Protein AF-A0A8T4M068-F1 (afdb_monomer_lite)

Foldseek 3Di:
DKKKKFKDFDDPDPVRSVVSVVVLVVVVVVPPADPPWDDDPGMIMHDPVCVVVVVVSVVVCVPGMDIDMDDDPDDDDD

Secondary structure (DSSP, 8-state):
-EEEEEEEE--SSHHHHHHHHHHHHHHHHHS---TT-EE-SSEEEEEGGGHHHHHHHHHHTTTTEEEEEEEES-----

Sequence (78 aa):
MQILYLYDLKA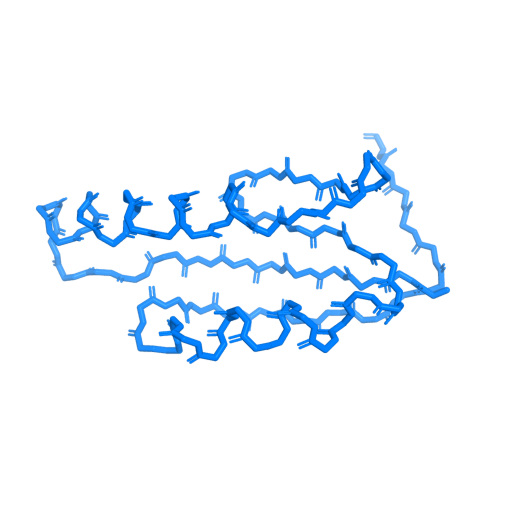KNKREFNRVKRVFYYHLAKLALPKTAFITKSTIVVEGNQERIMDFFFKRFKKSVTIYKVCCESIEEL

Radius of gyration: 12.83 Å; chains: 1; bounding box: 26×20×36 Å

Structure (mmCIF, N/CA/C/O backbone):
data_AF-A0A8T4M068-F1
#
_entry.id   AF-A0A8T4M068-F1
#
loop_
_atom_site.group_PDB
_atom_site.id
_atom_site.type_symbol
_atom_site.label_atom_id
_atom_site.label_alt_id
_atom_site.label_comp_id
_atom_site.label_asym_id
_atom_site.label_entity_id
_atom_site.label_seq_id
_atom_site.pdbx_PDB_ins_code
_atom_site.Cartn_x
_atom_site.Cartn_y
_atom_site.Cartn_z
_atom_site.occupancy
_atom_site.B_iso_or_equiv
_atom_site.auth_seq_id
_atom_site.auth_comp_id
_atom_site.auth_asym_id
_atom_site.auth_atom_id
_atom_site.pdbx_PDB_model_num
ATOM 1 N N . MET A 1 1 ? 5.297 -7.092 -15.632 1.00 89.75 1 MET A N 1
ATOM 2 C CA . MET A 1 1 ? 4.171 -7.302 -14.699 1.00 89.75 1 MET A CA 1
ATOM 3 C C . MET A 1 1 ? 4.123 -6.146 -13.719 1.00 89.75 1 MET A C 1
ATOM 5 O O . MET A 1 1 ? 5.130 -5.848 -13.076 1.00 89.75 1 MET A O 1
ATOM 9 N N . GLN A 1 2 ? 2.973 -5.491 -13.649 1.00 92.88 2 GLN A N 1
ATOM 10 C CA . GLN A 1 2 ? 2.670 -4.413 -12.719 1.00 92.88 2 GLN A CA 1
ATOM 11 C C . GLN A 1 2 ? 1.715 -4.922 -11.642 1.00 92.88 2 GLN A C 1
ATOM 13 O O . GLN A 1 2 ? 0.945 -5.862 -11.858 1.00 92.88 2 GLN A O 1
ATOM 18 N N . ILE A 1 3 ? 1.780 -4.301 -10.471 1.00 95.50 3 ILE A N 1
ATOM 19 C CA . ILE A 1 3 ? 0.919 -4.632 -9.344 1.00 95.50 3 ILE A CA 1
ATOM 20 C C . ILE A 1 3 ? 0.207 -3.371 -8.900 1.00 95.50 3 ILE A C 1
ATOM 22 O O . ILE A 1 3 ? 0.837 -2.389 -8.506 1.00 95.50 3 ILE A O 1
ATOM 26 N N . LEU A 1 4 ? -1.115 -3.437 -8.953 1.00 95.56 4 LEU A N 1
ATOM 27 C CA . LEU A 1 4 ? -2.031 -2.400 -8.527 1.00 95.56 4 LEU A CA 1
ATOM 28 C C . LEU A 1 4 ? -2.541 -2.726 -7.123 1.00 95.56 4 LEU A C 1
ATOM 30 O O . LEU A 1 4 ? -3.178 -3.755 -6.891 1.00 95.56 4 LEU A O 1
ATOM 34 N N . TYR A 1 5 ? -2.295 -1.815 -6.193 1.00 96.62 5 TYR A N 1
ATOM 35 C CA . TYR A 1 5 ? -2.844 -1.832 -4.848 1.00 96.62 5 TYR A CA 1
ATOM 36 C C . TYR A 1 5 ? -3.911 -0.749 -4.724 1.00 96.62 5 TYR A C 1
ATOM 38 O O . TYR A 1 5 ? -3.600 0.441 -4.770 1.00 96.62 5 TYR A O 1
ATOM 46 N N . LEU A 1 6 ? -5.1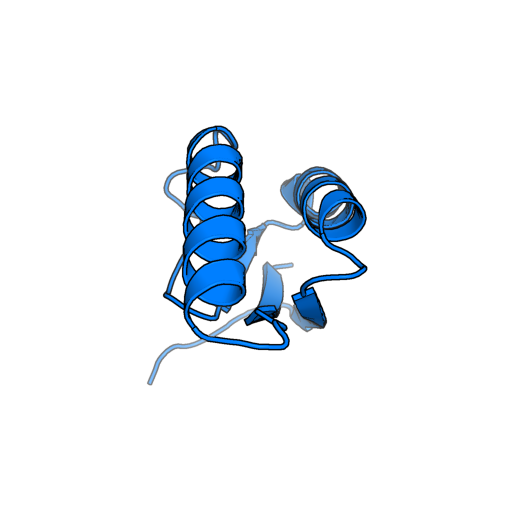56 -1.160 -4.507 1.00 96.25 6 LEU A N 1
ATOM 47 C CA . LEU A 1 6 ? -6.263 -0.278 -4.144 1.00 96.25 6 LEU A CA 1
ATOM 48 C C . LEU A 1 6 ? -6.478 -0.383 -2.640 1.00 96.25 6 LEU A C 1
ATOM 50 O O . LEU A 1 6 ? -6.610 -1.489 -2.114 1.00 96.25 6 LEU A O 1
ATOM 54 N N . TYR A 1 7 ? -6.501 0.743 -1.933 1.00 96.12 7 TYR A N 1
ATOM 55 C CA . TYR A 1 7 ? -6.592 0.736 -0.479 1.00 96.12 7 TYR A CA 1
ATOM 56 C C . TYR A 1 7 ? -7.530 1.804 0.078 1.00 96.12 7 TYR A C 1
ATOM 58 O O . TYR A 1 7 ? -7.686 2.889 -0.479 1.00 96.12 7 TYR A O 1
ATOM 66 N N . ASP A 1 8 ? -8.110 1.486 1.234 1.00 95.06 8 ASP A N 1
ATOM 67 C CA . ASP A 1 8 ? -8.951 2.389 2.011 1.00 95.06 8 ASP A CA 1
ATOM 68 C C . ASP A 1 8 ? -8.587 2.338 3.503 1.00 95.06 8 ASP A C 1
ATOM 70 O O . ASP A 1 8 ? -8.383 1.261 4.076 1.00 95.06 8 ASP A O 1
ATOM 74 N N . LEU A 1 9 ? -8.486 3.510 4.138 1.00 94.56 9 LEU A N 1
ATOM 75 C CA . LEU A 1 9 ? -8.095 3.655 5.541 1.00 94.56 9 LEU A CA 1
ATOM 76 C C . LEU A 1 9 ? -9.331 3.551 6.448 1.00 94.56 9 LEU A C 1
ATOM 78 O O . LEU A 1 9 ? -10.205 4.414 6.437 1.00 94.56 9 LEU A O 1
ATOM 82 N N . LYS A 1 10 ? -9.359 2.547 7.324 1.00 92.12 10 LYS A N 1
ATOM 83 C CA . LYS A 1 10 ? -10.429 2.331 8.305 1.00 92.12 10 LYS A CA 1
ATOM 84 C C . LYS A 1 10 ? -10.107 2.978 9.651 1.00 92.12 10 LYS A C 1
ATOM 86 O O . LYS A 1 10 ? -9.023 2.789 10.205 1.00 92.12 10 LYS A O 1
ATOM 91 N N . ALA A 1 11 ? -11.087 3.682 10.213 1.00 91.88 11 ALA A N 1
ATOM 92 C CA . ALA A 1 11 ? -11.043 4.225 11.568 1.00 91.88 11 ALA A CA 1
ATOM 93 C C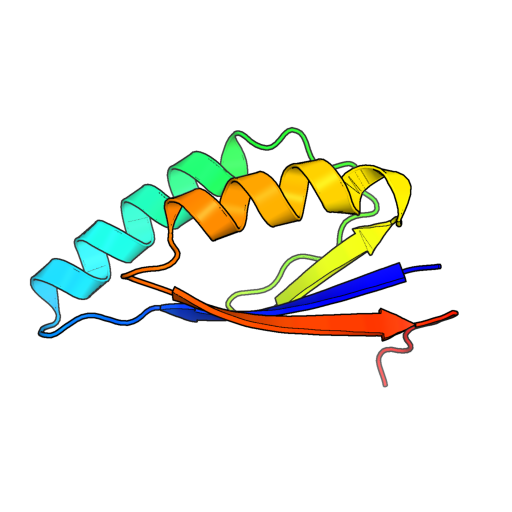 . ALA A 1 11 ? -12.461 4.417 12.126 1.00 91.88 11 ALA A C 1
ATOM 95 O O . ALA A 1 11 ? -13.406 4.609 11.364 1.00 91.88 11 ALA A O 1
ATOM 96 N N . LYS A 1 12 ? -12.613 4.400 13.455 1.00 90.19 12 LYS A N 1
ATOM 97 C CA . LYS A 1 12 ? -13.925 4.534 14.114 1.00 90.19 12 LYS A CA 1
ATOM 98 C C . LYS A 1 12 ? -14.409 5.979 14.189 1.00 90.19 12 LYS A C 1
ATOM 100 O O . LYS A 1 12 ? -15.602 6.229 14.294 1.00 90.19 12 LYS A O 1
ATOM 105 N N . ASN A 1 13 ? -13.485 6.938 14.200 1.00 94.94 13 ASN A N 1
ATOM 106 C CA . ASN A 1 13 ? -13.799 8.359 14.307 1.00 94.94 13 ASN A CA 1
ATOM 107 C C . ASN A 1 13 ? -12.755 9.232 13.594 1.00 94.94 13 ASN A C 1
ATOM 109 O O . ASN A 1 13 ? -11.655 8.787 13.261 1.00 94.94 13 ASN A O 1
ATOM 113 N N . LYS A 1 14 ? -13.085 10.517 13.410 1.00 94.56 14 LYS A N 1
ATOM 114 C CA . LYS A 1 14 ? -12.245 11.503 12.706 1.00 94.56 14 LYS A CA 1
ATOM 115 C C . LYS A 1 14 ? -10.849 11.670 13.324 1.00 94.56 14 LYS A C 1
ATOM 117 O O . LYS A 1 14 ? -9.873 11.876 12.601 1.00 94.56 14 LYS A O 1
ATOM 122 N N . ARG A 1 15 ? -10.728 11.588 14.654 1.00 95.31 15 ARG A N 1
ATOM 123 C CA . ARG A 1 15 ? -9.439 11.731 15.354 1.00 95.31 15 ARG A CA 1
ATOM 124 C C . ARG A 1 15 ? -8.525 10.543 15.059 1.00 95.31 15 ARG A C 1
ATOM 126 O O . ARG A 1 15 ? -7.362 10.741 14.711 1.00 95.31 15 ARG A O 1
ATOM 133 N N . GLU A 1 16 ? -9.055 9.331 15.178 1.00 94.31 16 GLU A N 1
ATOM 134 C CA . GLU A 1 16 ? -8.346 8.094 14.858 1.00 94.31 16 GLU A CA 1
ATOM 135 C C . GLU A 1 16 ? -7.974 8.043 13.374 1.00 94.31 16 GLU A C 1
ATOM 137 O O . GLU A 1 16 ? -6.820 7.768 13.055 1.00 94.31 16 GLU A O 1
ATOM 142 N N . PHE A 1 17 ? -8.894 8.429 12.486 1.00 94.69 17 PHE A N 1
ATOM 143 C CA . PHE A 1 17 ? -8.641 8.518 11.049 1.00 94.69 17 PHE A CA 1
ATOM 144 C C . PHE A 1 17 ? -7.429 9.401 10.741 1.00 94.69 17 PHE A C 1
ATOM 146 O O . PHE A 1 17 ? -6.492 8.969 10.075 1.00 94.69 17 PHE A O 1
ATOM 153 N N . ASN A 1 18 ? -7.386 10.618 11.292 1.00 95.56 18 ASN A N 1
ATOM 154 C CA . ASN A 1 18 ? -6.267 11.537 11.077 1.00 95.56 18 ASN A CA 1
ATOM 155 C C . ASN A 1 18 ? -4.940 10.999 11.631 1.00 95.56 18 ASN A C 1
ATOM 157 O O . ASN A 1 18 ? -3.883 11.240 11.044 1.00 95.56 18 ASN A O 1
ATOM 161 N N . ARG A 1 19 ? -4.978 10.266 12.750 1.00 94.94 19 ARG A N 1
ATOM 162 C CA . ARG A 1 19 ? -3.796 9.601 13.309 1.00 94.94 19 ARG A CA 1
ATOM 163 C C . ARG A 1 19 ? -3.301 8.492 12.378 1.00 94.94 19 ARG A C 1
ATOM 165 O O . ARG A 1 19 ? -2.121 8.499 12.035 1.00 94.94 19 ARG A O 1
ATOM 172 N N . VAL A 1 20 ? -4.181 7.582 11.953 1.00 95.06 20 VAL A N 1
ATOM 173 C CA . VAL A 1 20 ? -3.852 6.488 11.020 1.00 95.06 20 VAL A CA 1
ATOM 174 C C . VAL A 1 20 ? -3.304 7.058 9.717 1.00 95.06 20 VAL A C 1
ATOM 176 O O . VAL A 1 20 ? -2.224 6.659 9.295 1.00 95.06 20 VAL A O 1
ATOM 179 N N . LYS A 1 21 ? -3.983 8.059 9.147 1.00 94.81 21 LYS A N 1
ATOM 180 C CA . LYS A 1 21 ? -3.571 8.762 7.930 1.00 94.81 21 LYS A CA 1
ATOM 181 C C . LYS A 1 21 ? -2.142 9.297 8.030 1.00 94.81 21 LYS A C 1
ATOM 183 O O . LYS A 1 21 ? -1.328 9.025 7.154 1.00 94.81 21 LYS A O 1
ATOM 188 N N . ARG A 1 22 ? -1.815 10.035 9.099 1.00 95.69 22 ARG A N 1
ATOM 189 C CA . ARG A 1 22 ? -0.464 10.595 9.290 1.00 95.69 22 ARG A CA 1
ATOM 190 C C . ARG A 1 22 ? 0.600 9.508 9.373 1.00 95.69 22 ARG A C 1
ATOM 192 O O . ARG A 1 22 ? 1.623 9.615 8.710 1.00 95.69 22 ARG A O 1
ATOM 199 N N . VAL A 1 23 ? 0.351 8.464 10.162 1.00 95.38 23 VAL A N 1
ATOM 200 C CA . VAL A 1 23 ? 1.297 7.352 10.326 1.00 95.38 23 VAL A CA 1
ATOM 201 C C . VAL A 1 23 ? 1.475 6.593 9.010 1.00 95.38 23 VAL A C 1
ATOM 203 O O . VAL A 1 23 ? 2.605 6.296 8.633 1.00 95.38 23 VAL A O 1
ATOM 206 N N . PHE A 1 24 ? 0.386 6.326 8.287 1.00 95.94 24 PHE A N 1
ATOM 207 C CA . PHE A 1 24 ? 0.412 5.648 6.994 1.00 95.94 24 PHE A CA 1
ATOM 208 C C . PHE A 1 24 ? 1.286 6.398 5.989 1.00 95.94 24 PHE A C 1
ATOM 210 O O . PHE A 1 24 ? 2.264 5.836 5.502 1.00 95.94 24 PHE A O 1
ATOM 217 N N . TYR A 1 25 ? 1.005 7.683 5.747 1.00 94.12 25 TYR A N 1
ATOM 218 C CA . TYR A 1 25 ? 1.770 8.473 4.778 1.00 94.12 25 TYR A CA 1
ATOM 219 C C . TYR A 1 25 ? 3.212 8.731 5.220 1.00 94.12 25 TYR A C 1
ATOM 221 O O . TYR A 1 25 ? 4.102 8.750 4.378 1.00 94.12 25 TYR A O 1
ATOM 229 N N . TYR A 1 26 ? 3.471 8.857 6.524 1.00 95.38 26 TYR A N 1
ATOM 230 C CA . TYR A 1 26 ? 4.836 8.947 7.040 1.00 95.38 26 TYR A CA 1
ATOM 231 C C . TYR A 1 26 ? 5.654 7.687 6.727 1.00 95.38 26 TYR A C 1
ATOM 233 O O . TYR A 1 26 ? 6.806 7.784 6.317 1.00 95.38 26 TYR A O 1
ATOM 241 N N . HIS A 1 27 ? 5.070 6.498 6.904 1.00 95.12 27 HIS A N 1
ATOM 242 C CA . HIS A 1 27 ? 5.742 5.249 6.550 1.00 95.12 27 HIS A CA 1
ATOM 243 C C . HIS A 1 27 ? 5.826 5.033 5.041 1.00 95.12 27 HIS A C 1
ATOM 245 O O . HIS A 1 27 ? 6.843 4.525 4.581 1.00 95.12 27 HIS A O 1
ATOM 251 N N . LEU A 1 28 ? 4.804 5.439 4.284 1.00 94.31 28 LEU A N 1
ATOM 252 C CA . LEU A 1 28 ? 4.808 5.346 2.827 1.00 94.31 28 LEU A CA 1
ATOM 253 C C . LEU A 1 28 ? 5.919 6.210 2.226 1.00 94.31 28 LEU A C 1
ATOM 255 O O . LEU A 1 28 ? 6.680 5.722 1.407 1.00 94.31 28 LEU A O 1
ATOM 259 N N . ALA A 1 29 ? 6.084 7.448 2.699 1.00 92.06 29 ALA A N 1
ATOM 260 C CA . ALA A 1 29 ? 7.155 8.340 2.249 1.00 92.06 29 ALA A CA 1
ATOM 261 C C . ALA A 1 29 ? 8.567 7.822 2.582 1.00 92.06 29 ALA A C 1
ATOM 263 O O . ALA A 1 29 ? 9.542 8.258 1.979 1.00 92.06 29 ALA A O 1
ATOM 264 N N . LYS A 1 30 ? 8.689 6.902 3.549 1.00 93.75 30 LYS A N 1
ATOM 265 C CA . LYS A 1 30 ? 9.952 6.222 3.870 1.00 93.75 30 LYS A CA 1
ATOM 266 C C . LYS A 1 30 ? 10.235 5.016 2.987 1.00 93.75 30 LYS A C 1
ATOM 268 O O . LYS A 1 30 ? 11.369 4.542 2.984 1.00 93.75 30 LYS A O 1
ATOM 273 N N . LEU A 1 31 ? 9.232 4.491 2.285 1.00 90.38 31 LEU A N 1
ATOM 274 C CA . LEU A 1 31 ? 9.492 3.529 1.229 1.00 90.38 31 LEU A CA 1
ATOM 275 C C . LEU A 1 31 ? 10.189 4.306 0.114 1.00 90.38 31 LEU A C 1
ATOM 277 O O . LEU A 1 31 ? 9.596 5.200 -0.484 1.00 90.38 31 LEU A O 1
ATOM 281 N N . ALA A 1 32 ? 11.459 3.996 -0.134 1.00 85.50 32 ALA A N 1
ATOM 282 C CA . ALA A 1 32 ? 12.229 4.559 -1.238 1.00 85.50 32 ALA A CA 1
ATOM 283 C C . ALA A 1 32 ? 11.754 3.953 -2.572 1.00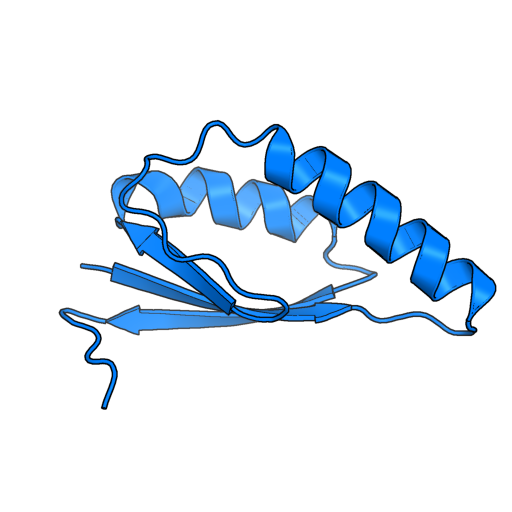 85.50 32 ALA A C 1
ATOM 285 O O . ALA A 1 32 ? 12.510 3.274 -3.265 1.00 85.50 32 ALA A O 1
ATOM 286 N N . LEU A 1 33 ? 10.465 4.128 -2.883 1.00 88.50 33 LEU A N 1
ATOM 287 C CA . LEU A 1 33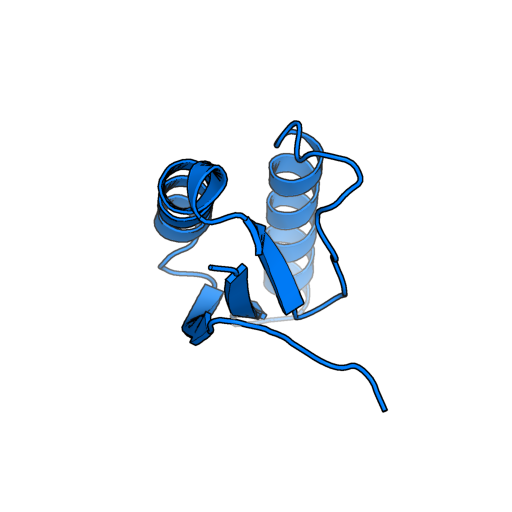 ? 9.863 3.630 -4.109 1.00 88.50 33 LEU A CA 1
ATOM 288 C C . LEU A 1 33 ? 10.495 4.346 -5.311 1.00 88.50 33 LEU A C 1
ATOM 290 O O . LEU A 1 33 ? 10.804 5.540 -5.227 1.00 88.50 33 LEU A O 1
ATOM 294 N N . PRO A 1 34 ? 10.709 3.631 -6.427 1.00 87.00 34 PRO A N 1
ATOM 295 C CA . PRO A 1 34 ? 11.264 4.232 -7.629 1.00 87.00 34 PRO A CA 1
ATOM 296 C C . PRO A 1 34 ? 10.321 5.306 -8.178 1.00 87.00 34 PRO A C 1
ATOM 298 O O . PRO A 1 34 ? 9.112 5.262 -7.957 1.00 87.00 34 PRO A O 1
ATOM 301 N N . LYS A 1 35 ? 10.860 6.246 -8.964 1.00 83.00 35 LYS A N 1
ATOM 302 C CA . LYS A 1 35 ? 10.052 7.278 -9.644 1.00 83.00 35 LYS A CA 1
ATOM 303 C C . LYS A 1 35 ? 9.001 6.695 -10.600 1.00 83.00 35 LYS A C 1
ATOM 305 O O . LYS A 1 35 ? 8.067 7.403 -10.951 1.00 83.00 35 LYS A O 1
ATOM 310 N N . THR A 1 36 ? 9.161 5.438 -11.019 1.00 82.75 36 THR A N 1
ATOM 311 C CA . THR A 1 36 ? 8.196 4.701 -11.847 1.00 82.75 36 THR A CA 1
ATOM 312 C C . THR A 1 36 ? 6.955 4.258 -11.071 1.00 82.75 36 THR A C 1
ATOM 314 O O . THR A 1 36 ? 5.962 3.883 -11.688 1.00 82.75 36 THR A O 1
ATOM 317 N N . ALA A 1 37 ? 6.974 4.309 -9.734 1.00 88.88 37 ALA A N 1
ATOM 318 C CA . ALA A 1 37 ? 5.798 4.008 -8.932 1.00 88.88 37 ALA A CA 1
ATOM 319 C C . ALA A 1 37 ? 4.751 5.120 -9.079 1.00 88.88 37 ALA A C 1
ATOM 321 O O . ALA A 1 37 ? 5.019 6.291 -8.803 1.00 88.88 37 ALA A O 1
ATOM 322 N N . PHE A 1 38 ? 3.535 4.739 -9.457 1.00 90.75 38 PHE A N 1
ATOM 323 C CA . PHE A 1 38 ? 2.403 5.656 -9.512 1.00 90.75 38 PHE A CA 1
ATOM 324 C C . PHE A 1 38 ? 1.657 5.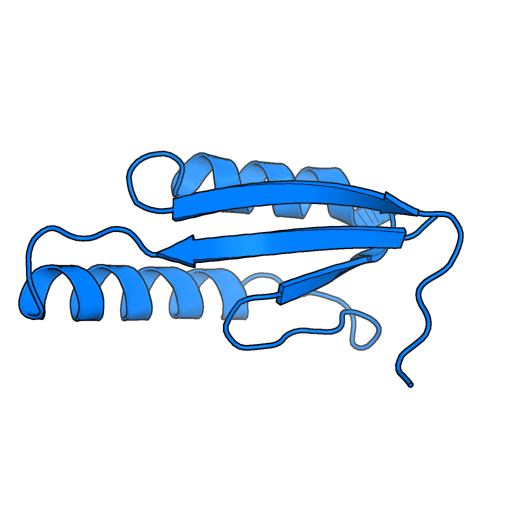624 -8.181 1.00 90.75 38 PHE A C 1
ATOM 326 O O . PHE A 1 38 ? 1.295 4.555 -7.689 1.00 90.75 38 PHE A O 1
ATOM 333 N N . ILE A 1 39 ? 1.439 6.787 -7.566 1.00 91.88 39 ILE A N 1
ATOM 334 C CA . ILE A 1 39 ? 0.850 6.886 -6.227 1.00 91.88 39 ILE A CA 1
ATOM 335 C C . ILE A 1 39 ? -0.235 7.956 -6.223 1.00 91.88 39 ILE A C 1
ATOM 337 O O . ILE A 1 39 ? 0.019 9.126 -6.499 1.00 91.88 39 ILE A O 1
ATOM 341 N N . THR A 1 40 ? -1.436 7.564 -5.812 1.00 91.88 40 THR A N 1
ATOM 342 C CA . THR A 1 40 ? -2.555 8.467 -5.538 1.00 91.88 40 THR A CA 1
ATOM 343 C C . THR A 1 40 ? -3.040 8.302 -4.096 1.00 91.88 40 THR A C 1
ATOM 345 O O . THR A 1 40 ? -2.446 7.597 -3.273 1.00 91.88 40 THR A O 1
ATOM 348 N N . LYS A 1 41 ? -4.145 8.976 -3.751 1.00 90.06 41 LYS A N 1
ATOM 349 C CA . LYS A 1 41 ? -4.716 8.946 -2.395 1.00 90.06 41 LYS A CA 1
ATOM 350 C C . LYS A 1 41 ? -5.236 7.567 -1.972 1.00 90.06 41 LYS A C 1
ATOM 352 O O . LYS A 1 41 ? -5.310 7.327 -0.772 1.00 90.06 41 LYS A O 1
ATOM 357 N N . SER A 1 42 ? -5.600 6.710 -2.922 1.00 92.75 42 SER A N 1
ATOM 358 C CA . SER A 1 42 ? -6.211 5.390 -2.685 1.00 92.75 42 SER A CA 1
ATOM 359 C C . SER A 1 42 ? -5.602 4.280 -3.541 1.00 92.75 42 SER A C 1
ATOM 361 O O . SER A 1 42 ? -6.037 3.135 -3.461 1.00 92.75 42 SER A O 1
ATOM 363 N N . THR A 1 43 ? -4.611 4.605 -4.375 1.00 94.81 43 THR A N 1
ATOM 364 C CA . THR A 1 43 ? -4.027 3.668 -5.336 1.00 94.81 43 THR A CA 1
ATOM 365 C C . THR A 1 43 ? -2.509 3.754 -5.315 1.00 94.81 43 THR A C 1
ATOM 367 O O . THR A 1 43 ? -1.956 4.849 -5.225 1.00 94.81 43 THR A O 1
ATOM 370 N N . ILE A 1 44 ? -1.834 2.610 -5.391 1.00 95.62 44 ILE A N 1
ATOM 371 C CA . ILE A 1 44 ? -0.388 2.511 -5.601 1.00 95.62 44 ILE A CA 1
ATOM 372 C C . ILE A 1 44 ? -0.139 1.478 -6.698 1.00 95.62 44 ILE A C 1
ATOM 374 O O . ILE A 1 44 ? -0.614 0.351 -6.588 1.00 95.62 44 ILE A O 1
ATOM 378 N N . VAL A 1 45 ? 0.628 1.842 -7.719 1.00 95.12 45 VAL A N 1
ATOM 379 C CA . VAL A 1 45 ? 1.117 0.923 -8.749 1.00 95.12 45 VAL A CA 1
ATOM 380 C C . VAL A 1 45 ? 2.621 0.789 -8.607 1.00 95.12 45 VAL A C 1
ATOM 382 O O . VAL A 1 45 ? 3.336 1.790 -8.531 1.00 95.12 45 VAL A O 1
ATOM 385 N N . VAL A 1 46 ? 3.101 -0.450 -8.580 1.00 94.94 46 VAL A N 1
ATOM 386 C CA . VAL A 1 46 ? 4.530 -0.762 -8.543 1.00 94.94 46 VAL A CA 1
ATOM 387 C C . VAL A 1 46 ? 4.884 -1.859 -9.540 1.00 94.94 46 VAL A C 1
ATOM 389 O O . VAL A 1 46 ? 4.034 -2.633 -9.981 1.00 94.94 46 VAL A O 1
ATOM 392 N N . GLU A 1 47 ? 6.165 -1.947 -9.872 1.00 94.06 47 GLU A N 1
ATOM 393 C CA . GLU A 1 47 ? 6.721 -3.091 -10.589 1.00 94.06 47 GLU A CA 1
ATOM 394 C C . GLU A 1 47 ? 6.744 -4.343 -9.700 1.00 94.06 47 GLU A C 1
ATOM 396 O O . GLU A 1 47 ? 6.851 -4.257 -8.473 1.00 94.06 47 GLU A O 1
ATOM 401 N N . GLY A 1 48 ? 6.689 -5.527 -10.318 1.00 92.62 48 GLY A N 1
ATOM 402 C CA . GLY A 1 48 ? 6.678 -6.801 -9.588 1.00 92.62 48 GLY A CA 1
ATOM 403 C C . GLY A 1 48 ? 7.867 -7.005 -8.636 1.00 92.62 48 GLY A C 1
ATOM 404 O O . GLY A 1 48 ? 7.720 -7.634 -7.594 1.00 92.62 48 GLY A O 1
ATOM 405 N N . ASN A 1 49 ? 9.031 -6.409 -8.910 1.00 92.81 49 ASN A N 1
ATOM 406 C CA . ASN A 1 49 ? 10.188 -6.466 -8.003 1.00 92.81 49 ASN A CA 1
ATOM 407 C C . ASN A 1 49 ? 9.950 -5.757 -6.646 1.00 92.81 49 ASN A C 1
ATOM 409 O O . ASN A 1 49 ? 10.646 -6.056 -5.676 1.00 92.81 49 ASN A O 1
ATOM 413 N N . GLN A 1 50 ? 8.961 -4.860 -6.548 1.00 94.12 50 GLN A N 1
ATOM 414 C CA . GLN A 1 50 ? 8.579 -4.151 -5.320 1.00 94.12 50 GLN A CA 1
ATOM 415 C C . GLN A 1 50 ? 7.430 -4.828 -4.557 1.00 94.12 50 GLN A C 1
ATOM 417 O O . GLN A 1 50 ? 7.109 -4.405 -3.444 1.00 94.12 50 GLN A O 1
ATOM 422 N N . GLU A 1 51 ? 6.820 -5.881 -5.113 1.00 94.56 51 GLU A N 1
ATOM 423 C CA . GLU A 1 51 ? 5.663 -6.582 -4.538 1.00 94.56 51 GLU A CA 1
ATOM 424 C C . GLU A 1 51 ? 5.865 -6.913 -3.063 1.00 94.56 51 GLU A C 1
ATOM 426 O O . GLU A 1 51 ? 5.055 -6.580 -2.201 1.00 94.56 51 GLU A O 1
ATOM 431 N N . ARG A 1 52 ? 7.010 -7.527 -2.756 1.00 94.75 52 ARG A N 1
ATOM 432 C CA . ARG A 1 52 ? 7.328 -7.987 -1.409 1.00 94.75 52 ARG A CA 1
ATOM 433 C C . ARG A 1 52 ? 7.424 -6.825 -0.422 1.00 94.75 52 ARG A C 1
ATOM 435 O O . ARG A 1 52 ? 6.952 -6.944 0.706 1.00 94.75 52 ARG A O 1
ATOM 442 N N . ILE A 1 53 ? 8.020 -5.706 -0.837 1.00 94.31 53 ILE A N 1
ATOM 443 C CA . ILE A 1 53 ? 8.153 -4.498 -0.011 1.00 94.31 53 ILE A CA 1
ATOM 444 C C . ILE A 1 53 ? 6.766 -3.914 0.279 1.00 94.31 53 ILE A C 1
ATOM 446 O O . ILE A 1 53 ? 6.460 -3.602 1.434 1.00 94.31 53 ILE A O 1
ATOM 450 N N . MET A 1 54 ? 5.909 -3.835 -0.740 1.00 95.56 54 MET A N 1
ATOM 451 C CA . MET A 1 54 ? 4.545 -3.330 -0.598 1.00 95.56 54 MET A CA 1
ATOM 452 C C . MET A 1 54 ? 3.667 -4.246 0.257 1.00 95.56 54 MET A C 1
ATOM 454 O O . MET A 1 54 ? 2.972 -3.768 1.155 1.00 95.56 54 MET A O 1
ATOM 458 N N . ASP A 1 55 ? 3.752 -5.560 0.068 1.00 95.62 55 ASP A N 1
ATOM 459 C CA . ASP A 1 55 ? 3.029 -6.537 0.880 1.00 95.62 55 ASP A CA 1
ATOM 460 C C . ASP A 1 55 ? 3.431 -6.435 2.362 1.00 95.62 55 ASP A C 1
ATOM 462 O O . ASP A 1 55 ? 2.570 -6.446 3.250 1.00 95.62 55 ASP A O 1
ATOM 466 N N . PHE A 1 56 ? 4.726 -6.259 2.660 1.00 95.88 56 PHE A N 1
ATOM 467 C CA . PHE A 1 56 ? 5.192 -6.012 4.028 1.00 95.88 56 PHE A CA 1
ATOM 468 C C . PHE A 1 56 ? 4.691 -4.682 4.592 1.00 95.88 56 PHE A C 1
ATOM 470 O O . PHE A 1 56 ? 4.263 -4.633 5.752 1.00 95.88 56 PHE A O 1
ATOM 477 N N . PHE A 1 57 ? 4.715 -3.620 3.786 1.00 96.25 57 PHE A N 1
ATOM 478 C CA . PHE A 1 57 ? 4.168 -2.325 4.170 1.00 96.25 57 PHE A CA 1
ATOM 479 C C . PHE A 1 57 ? 2.694 -2.455 4.562 1.00 96.25 57 PHE A C 1
ATOM 481 O O . PHE A 1 57 ? 2.326 -2.093 5.679 1.00 96.25 57 PHE A O 1
ATOM 488 N N . PHE A 1 58 ? 1.855 -3.056 3.720 1.00 96.00 58 PHE A N 1
ATOM 489 C CA . PHE A 1 58 ? 0.428 -3.187 4.004 1.00 96.00 58 PHE A CA 1
ATOM 490 C C . PHE A 1 58 ? 0.114 -4.178 5.129 1.00 96.00 58 PHE A C 1
ATOM 492 O O . PHE A 1 58 ? -0.828 -3.953 5.895 1.00 96.00 58 PHE A O 1
ATOM 499 N N . LYS A 1 59 ? 0.943 -5.210 5.337 1.00 95.88 59 LYS A N 1
ATOM 500 C CA . LYS A 1 59 ? 0.824 -6.114 6.495 1.00 95.88 59 LYS A CA 1
ATOM 501 C C . LYS A 1 59 ? 0.902 -5.357 7.826 1.00 95.88 59 LYS A C 1
ATOM 503 O O . LYS A 1 59 ? 0.157 -5.693 8.749 1.00 95.88 59 LYS A O 1
ATOM 508 N N . ARG A 1 60 ? 1.723 -4.300 7.917 1.00 95.12 60 ARG A N 1
ATOM 509 C CA . ARG A 1 60 ? 1.800 -3.410 9.095 1.00 95.12 60 ARG A CA 1
ATOM 510 C C . ARG A 1 60 ? 0.469 -2.717 9.399 1.00 95.12 60 ARG A C 1
ATOM 512 O O . ARG A 1 60 ? 0.183 -2.423 10.557 1.00 95.12 60 ARG A O 1
ATOM 519 N N . PHE A 1 61 ? -0.346 -2.478 8.376 1.00 94.62 61 PHE A N 1
ATOM 520 C CA . PHE A 1 61 ? -1.596 -1.733 8.471 1.00 94.62 61 PHE A CA 1
ATOM 521 C C . PHE A 1 61 ? -2.852 -2.605 8.345 1.00 94.62 61 PHE A C 1
ATOM 523 O O . PHE A 1 61 ? -3.950 -2.062 8.299 1.00 94.62 61 PHE A O 1
ATOM 530 N N . LYS A 1 62 ? -2.734 -3.941 8.377 1.00 91.88 62 LYS A N 1
ATOM 531 C CA . LYS A 1 62 ? -3.845 -4.896 8.165 1.00 91.88 62 LYS A CA 1
ATOM 532 C C . LYS A 1 62 ? -5.115 -4.617 8.991 1.00 91.88 62 LYS A C 1
ATOM 534 O O . LYS A 1 62 ? -6.210 -4.946 8.557 1.00 91.88 62 LYS A O 1
ATOM 539 N N . LYS A 1 63 ? -4.989 -4.037 10.192 1.00 92.81 63 LYS A N 1
ATOM 540 C CA . LYS A 1 63 ? -6.140 -3.701 11.059 1.00 92.81 63 LYS A CA 1
ATOM 541 C C . LYS A 1 63 ? -6.801 -2.357 10.733 1.00 92.81 63 LYS A C 1
ATOM 543 O O . LYS A 1 63 ? -7.925 -2.120 11.159 1.00 92.81 63 LYS A O 1
ATOM 548 N N . SER A 1 64 ? -6.097 -1.479 10.028 1.00 93.94 64 SER A N 1
ATOM 549 C CA . SER A 1 64 ? -6.494 -0.088 9.781 1.00 93.94 64 SER A CA 1
ATOM 550 C C . SER A 1 64 ? -6.631 0.227 8.296 1.00 93.94 64 SER A C 1
ATOM 552 O O . SER A 1 64 ? -6.938 1.360 7.949 1.00 93.94 64 SER A O 1
ATOM 554 N N . VAL A 1 65 ? -6.383 -0.744 7.417 1.00 94.62 65 VAL A N 1
ATOM 555 C CA . VAL A 1 65 ? -6.431 -0.581 5.966 1.00 94.62 65 VAL A CA 1
ATOM 556 C C . VAL A 1 65 ? -7.101 -1.797 5.354 1.00 94.62 65 VAL A C 1
ATOM 558 O O . VAL A 1 65 ? -6.762 -2.933 5.681 1.00 94.62 65 VAL A O 1
ATOM 561 N N . THR A 1 66 ? -8.066 -1.550 4.477 1.00 95.62 66 THR A N 1
ATOM 562 C CA . THR A 1 66 ? -8.561 -2.561 3.538 1.00 95.62 66 THR A CA 1
ATOM 563 C C . THR A 1 66 ? -7.790 -2.415 2.251 1.00 95.62 66 THR A C 1
ATOM 565 O O . THR A 1 66 ? -7.541 -1.294 1.821 1.00 95.62 66 THR A O 1
ATOM 568 N N . ILE A 1 67 ? -7.382 -3.538 1.676 1.00 96.38 67 ILE A N 1
ATOM 569 C CA . ILE A 1 67 ? -6.542 -3.558 0.493 1.00 96.38 67 ILE A CA 1
ATOM 570 C C . ILE A 1 67 ? -7.030 -4.613 -0.486 1.00 96.38 67 ILE A C 1
ATOM 572 O O . ILE A 1 67 ? -7.361 -5.729 -0.088 1.00 96.38 67 ILE A O 1
ATOM 576 N N . TYR A 1 68 ? -7.017 -4.245 -1.758 1.00 96.56 68 TYR A N 1
ATOM 577 C CA . TYR A 1 68 ? -7.186 -5.126 -2.897 1.00 96.56 68 TYR A CA 1
ATOM 578 C C . TYR A 1 68 ? -5.909 -5.061 -3.726 1.00 96.56 68 TYR A C 1
ATOM 580 O O . TYR A 1 68 ? -5.357 -3.983 -3.948 1.00 96.56 68 TYR A O 1
ATOM 588 N N . LYS A 1 69 ? -5.427 -6.226 -4.143 1.00 96.19 69 LYS A N 1
ATOM 589 C CA . LYS A 1 69 ? -4.208 -6.383 -4.931 1.00 96.19 69 LYS A CA 1
ATOM 590 C C . LYS A 1 69 ? -4.584 -7.016 -6.259 1.00 96.19 69 LYS A C 1
ATOM 592 O O . LYS A 1 69 ? -5.254 -8.047 -6.266 1.00 96.19 69 LYS A O 1
ATOM 597 N N . VAL A 1 70 ? -4.150 -6.403 -7.350 1.00 96.06 70 VAL A N 1
ATOM 598 C CA . VAL A 1 70 ? -4.373 -6.884 -8.713 1.00 96.06 70 VAL A CA 1
ATOM 599 C C . VAL A 1 70 ? -3.020 -6.970 -9.411 1.00 96.06 70 VAL A C 1
ATOM 601 O O . VAL A 1 70 ? -2.229 -6.031 -9.341 1.00 96.06 70 VAL A O 1
ATOM 604 N N . CYS A 1 71 ? -2.748 -8.102 -10.055 1.00 95.31 71 CYS A N 1
ATOM 605 C CA . CYS A 1 71 ? -1.553 -8.302 -10.869 1.00 95.31 71 CYS A CA 1
ATOM 606 C C . CYS A 1 71 ? -1.950 -8.214 -12.343 1.00 95.31 71 CYS A C 1
ATOM 608 O O . CYS A 1 71 ? -2.841 -8.943 -12.775 1.00 95.31 71 CYS A O 1
ATOM 610 N N . CYS A 1 72 ? -1.291 -7.334 -13.094 1.00 92.50 72 CYS A N 1
ATOM 611 C CA . CYS A 1 72 ? -1.607 -7.058 -14.495 1.00 92.50 72 CYS A CA 1
ATOM 612 C C . CYS A 1 72 ? -0.325 -7.072 -15.339 1.00 92.50 72 CYS A C 1
ATOM 614 O O . CYS A 1 72 ? 0.770 -6.789 -14.840 1.00 92.50 72 CYS A O 1
ATOM 616 N N . GLU A 1 73 ? -0.437 -7.362 -16.634 1.00 92.94 73 GLU A N 1
ATOM 617 C CA . GLU A 1 73 ? 0.696 -7.209 -17.557 1.00 92.94 73 GLU A CA 1
ATOM 618 C C . GLU A 1 73 ? 0.977 -5.731 -17.846 1.00 92.94 73 GLU A C 1
ATOM 620 O O . GLU A 1 73 ? 2.128 -5.298 -17.732 1.00 92.94 73 GLU A O 1
ATOM 625 N N . SER A 1 74 ? -0.085 -4.968 -18.105 1.00 88.88 74 SER A N 1
ATOM 626 C CA . SER A 1 74 ? -0.089 -3.524 -18.335 1.00 88.88 74 SER A CA 1
ATOM 627 C C . SER A 1 74 ? -1.271 -2.851 -17.625 1.00 88.88 74 SER A C 1
ATOM 629 O O . SER A 1 74 ? -2.250 -3.503 -17.250 1.00 88.88 74 SER A O 1
ATOM 631 N N . ILE A 1 75 ? -1.155 -1.540 -17.414 1.00 87.62 75 ILE A N 1
ATOM 632 C CA . ILE A 1 75 ? -2.201 -0.654 -16.898 1.00 87.62 75 ILE A CA 1
ATOM 633 C C . ILE A 1 75 ? -2.200 0.586 -17.791 1.00 87.62 75 ILE A C 1
ATOM 635 O O . ILE A 1 75 ? -1.142 1.161 -18.043 1.00 87.62 75 ILE A O 1
ATOM 639 N N . GLU A 1 76 ? -3.380 0.986 -18.248 1.00 86.38 76 GLU A N 1
ATOM 640 C CA . GLU A 1 76 ? -3.592 2.180 -19.065 1.00 86.38 76 GLU A CA 1
ATOM 641 C C . GLU A 1 76 ? -4.456 3.179 -18.286 1.00 86.38 76 GLU A C 1
ATOM 643 O O . GLU A 1 76 ? -5.416 2.794 -17.614 1.00 86.38 76 GLU A O 1
ATOM 648 N N . GLU A 1 77 ? -4.093 4.458 -18.353 1.00 79.69 77 GLU A N 1
ATOM 649 C CA . GLU A 1 77 ? -4.894 5.577 -17.852 1.00 79.69 77 GLU A CA 1
ATOM 650 C C . GLU A 1 77 ? -5.572 6.230 -19.062 1.00 79.69 77 GLU A C 1
ATOM 652 O O . GLU A 1 77 ? -4.888 6.571 -20.030 1.00 79.69 77 GLU A O 1
ATOM 657 N N . LEU A 1 78 ? -6.905 6.321 -19.028 1.00 83.06 78 LEU A N 1
ATOM 658 C CA . LEU A 1 78 ? -7.733 6.883 -20.101 1.00 83.06 78 LEU A CA 1
ATOM 659 C C . LEU A 1 78 ? -7.958 8.385 -19.913 1.00 83.06 78 LEU A C 1
ATOM 661 O O . LEU A 1 78 ? -8.238 8.789 -18.760 1.00 83.06 78 LEU A O 1
#

pLDDT: mean 93.06, std 3.6, range [79.69, 96.62]